Protein AF-A0A9N9BMK1-F1 (afdb_monomer_lite)

Structure (mmCIF, N/CA/C/O backbone):
data_AF-A0A9N9BMK1-F1
#
_entry.id   AF-A0A9N9BMK1-F1
#
loop_
_atom_site.group_PDB
_atom_site.id
_atom_site.type_symbol
_atom_site.label_atom_id
_atom_site.label_alt_id
_atom_site.label_comp_id
_atom_site.label_asym_id
_atom_site.label_entity_id
_atom_site.label_seq_id
_atom_site.pdbx_PDB_ins_code
_atom_site.Cartn_x
_atom_site.Cartn_y
_atom_site.Cartn_z
_atom_site.occupancy
_atom_site.B_iso_or_equiv
_atom_site.auth_seq_id
_atom_site.auth_comp_id
_atom_site.auth_asym_id
_atom_site.auth_atom_id
_atom_site.pdbx_PDB_model_num
ATOM 1 N N . MET A 1 1 ? 2.453 -6.156 -23.578 1.00 57.75 1 MET A N 1
ATOM 2 C CA . MET A 1 1 ? 2.338 -6.708 -22.206 1.00 57.75 1 MET A CA 1
ATOM 3 C C . MET A 1 1 ? 3.150 -5.907 -21.179 1.00 57.75 1 MET A C 1
ATOM 5 O O . MET A 1 1 ? 2.626 -5.620 -20.113 1.00 57.75 1 MET A O 1
ATOM 9 N N . SER A 1 2 ? 4.370 -5.460 -21.503 1.00 74.38 2 SER A N 1
ATOM 10 C CA . SER A 1 2 ? 5.283 -4.775 -20.563 1.00 74.38 2 SER A CA 1
ATOM 11 C C . SER A 1 2 ? 4.808 -3.404 -20.049 1.00 74.38 2 SER A C 1
ATOM 13 O O . SER A 1 2 ? 5.062 -3.063 -18.898 1.00 74.38 2 SER A O 1
ATOM 15 N N . ILE A 1 3 ? 4.065 -2.636 -20.856 1.00 78.00 3 ILE A N 1
ATOM 16 C CA . ILE A 1 3 ? 3.540 -1.312 -20.459 1.00 78.00 3 ILE A CA 1
ATOM 17 C C . ILE A 1 3 ? 2.500 -1.436 -19.335 1.00 78.00 3 ILE A C 1
ATOM 19 O O . ILE A 1 3 ? 2.542 -0.674 -18.375 1.00 78.00 3 ILE A O 1
ATOM 23 N N . PHE A 1 4 ? 1.611 -2.433 -19.400 1.00 83.56 4 PHE A N 1
ATOM 24 C CA . PHE A 1 4 ? 0.612 -2.667 -18.351 1.00 83.56 4 PHE A CA 1
ATOM 25 C C . PHE A 1 4 ? 1.261 -2.988 -17.004 1.00 83.56 4 PHE A C 1
ATOM 27 O O . PHE A 1 4 ? 0.823 -2.472 -15.980 1.00 83.56 4 PHE A O 1
ATOM 34 N N . LEU A 1 5 ? 2.330 -3.790 -17.007 1.00 81.00 5 LEU A N 1
ATOM 35 C CA . LEU A 1 5 ? 3.081 -4.118 -15.794 1.00 81.00 5 LEU A CA 1
ATOM 36 C C . LEU A 1 5 ? 3.7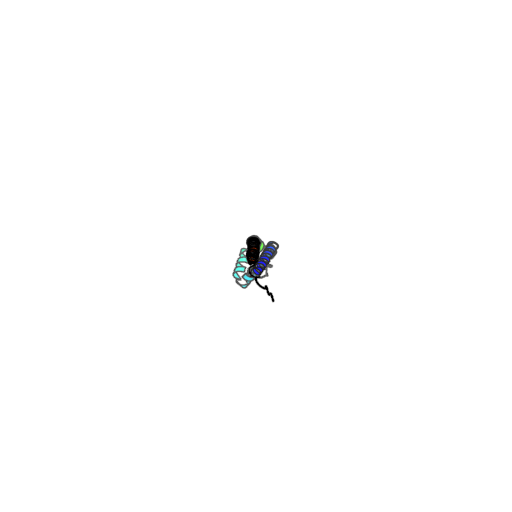76 -2.885 -15.207 1.00 81.00 5 LEU A C 1
ATOM 38 O O . LEU A 1 5 ? 3.725 -2.685 -13.996 1.00 81.00 5 LEU A O 1
ATOM 42 N N . MET A 1 6 ? 4.353 -2.025 -16.053 1.00 77.25 6 MET A N 1
ATOM 43 C CA . MET A 1 6 ? 4.950 -0.762 -15.609 1.00 77.25 6 MET A CA 1
ATOM 44 C C . MET A 1 6 ? 3.916 0.174 -14.983 1.00 77.25 6 MET A C 1
ATOM 46 O O . MET A 1 6 ? 4.125 0.661 -13.874 1.00 77.25 6 MET A O 1
ATOM 50 N N . VAL A 1 7 ? 2.779 0.387 -15.649 1.00 84.50 7 VAL A N 1
ATOM 51 C CA . VAL A 1 7 ? 1.702 1.249 -15.136 1.00 84.50 7 VAL A CA 1
ATOM 52 C C . VAL A 1 7 ? 1.148 0.697 -13.824 1.00 84.50 7 VAL A C 1
ATOM 54 O O . VAL A 1 7 ? 0.994 1.434 -12.853 1.00 84.50 7 VAL A O 1
ATOM 57 N N . PHE A 1 8 ? 0.902 -0.610 -13.760 1.00 86.75 8 PHE A N 1
ATOM 58 C CA . PHE A 1 8 ? 0.437 -1.271 -12.546 1.00 86.75 8 PHE A CA 1
ATOM 59 C C . PHE A 1 8 ? 1.439 -1.133 -11.397 1.00 86.75 8 PHE A C 1
ATOM 61 O O . PHE A 1 8 ? 1.053 -0.773 -10.286 1.00 86.75 8 PHE A O 1
ATOM 68 N N . SER A 1 9 ? 2.728 -1.356 -11.662 1.00 82.38 9 SER A N 1
ATOM 69 C CA . SER A 1 9 ? 3.784 -1.186 -10.663 1.00 82.38 9 SER A CA 1
ATOM 70 C C . SER A 1 9 ? 3.874 0.262 -10.184 1.00 82.38 9 SER A C 1
ATOM 72 O O . SER A 1 9 ? 4.013 0.496 -8.987 1.00 82.38 9 SER A O 1
ATOM 74 N N . PHE A 1 10 ? 3.758 1.236 -11.087 1.00 83.50 10 PHE A N 1
ATOM 75 C CA . PHE A 1 10 ? 3.763 2.653 -10.736 1.00 83.50 10 PHE A CA 1
ATOM 76 C C . PHE A 1 10 ? 2.591 3.009 -9.813 1.00 83.50 10 PHE A C 1
ATOM 78 O O . PHE A 1 10 ? 2.797 3.591 -8.748 1.00 83.50 10 PHE A O 1
ATOM 85 N N . LEU A 1 11 ? 1.374 2.587 -10.168 1.00 88.94 11 LEU A N 1
ATOM 86 C CA . LEU A 1 11 ? 0.181 2.797 -9.343 1.00 88.94 11 LEU A CA 1
ATOM 87 C C . LEU A 1 11 ? 0.320 2.152 -7.958 1.00 88.94 11 LEU A C 1
ATOM 89 O O . LEU A 1 11 ? -0.066 2.754 -6.957 1.00 88.94 11 LEU A O 1
ATOM 93 N N . GLN A 1 12 ? 0.905 0.954 -7.881 1.00 86.06 12 GLN A N 1
ATOM 94 C CA . GLN A 1 12 ? 1.169 0.292 -6.604 1.00 86.06 12 GLN A CA 1
ATOM 95 C C . GLN A 1 12 ? 2.167 1.058 -5.738 1.00 86.06 12 GLN A C 1
ATOM 97 O O . GLN A 1 12 ? 1.943 1.186 -4.535 1.00 86.06 12 GLN A O 1
ATOM 102 N N . THR A 1 13 ? 3.243 1.583 -6.325 1.00 84.12 13 THR A N 1
ATOM 103 C CA . THR A 1 13 ? 4.230 2.388 -5.596 1.00 84.12 13 THR A CA 1
ATOM 104 C C . THR A 1 13 ? 3.606 3.677 -5.072 1.00 84.12 13 THR A C 1
ATOM 106 O O . THR A 1 13 ? 3.765 3.994 -3.895 1.00 84.12 13 THR A O 1
ATOM 109 N N . VAL A 1 14 ? 2.820 4.381 -5.895 1.00 87.06 14 VAL A N 1
ATOM 110 C CA . VAL A 1 14 ? 2.082 5.579 -5.463 1.00 87.06 14 VAL A CA 1
ATOM 111 C C . VAL A 1 14 ? 1.111 5.241 -4.327 1.00 87.06 14 VAL A C 1
ATOM 113 O O . VAL A 1 14 ? 1.096 5.929 -3.308 1.00 87.06 14 VAL A O 1
ATOM 116 N N . GLY A 1 15 ? 0.351 4.150 -4.448 1.00 85.88 15 GLY A N 1
ATOM 117 C CA . GLY A 1 15 ? -0.560 3.690 -3.397 1.00 85.88 15 GLY A CA 1
ATOM 118 C C . GLY A 1 15 ? 0.154 3.343 -2.085 1.00 85.88 15 GLY A C 1
ATOM 119 O O . GLY A 1 15 ? -0.326 3.699 -1.006 1.00 85.88 15 GLY A O 1
ATOM 120 N N . ALA A 1 16 ? 1.322 2.702 -2.159 1.00 84.06 16 ALA A N 1
ATOM 121 C CA . ALA A 1 16 ? 2.150 2.406 -0.992 1.00 84.06 16 ALA A CA 1
ATOM 122 C C . ALA A 1 16 ? 2.682 3.690 -0.334 1.00 84.06 16 ALA A C 1
ATOM 124 O O . ALA A 1 16 ? 2.599 3.827 0.887 1.00 84.06 16 ALA A O 1
ATOM 125 N N . CYS A 1 17 ? 3.142 4.666 -1.125 1.00 85.69 17 CYS A N 1
ATOM 126 C CA . CYS A 1 17 ? 3.553 5.977 -0.617 1.00 85.69 17 CYS A CA 1
ATOM 127 C C . CYS A 1 17 ? 2.406 6.683 0.112 1.00 85.69 17 CYS A C 1
ATOM 129 O O . CYS A 1 17 ? 2.585 7.124 1.244 1.00 85.69 17 CYS A O 1
ATOM 131 N N . VAL A 1 18 ? 1.212 6.740 -0.488 1.00 86.44 18 VAL A N 1
ATOM 132 C CA . VAL A 1 18 ? 0.023 7.337 0.147 1.00 86.44 18 VAL A CA 1
ATOM 133 C C . VAL A 1 18 ? -0.330 6.618 1.452 1.00 86.44 18 VAL A C 1
ATOM 135 O O . VAL A 1 18 ? -0.667 7.268 2.440 1.00 86.44 18 VAL A O 1
ATOM 138 N N . THR A 1 19 ? -0.209 5.290 1.483 1.00 85.44 19 THR A N 1
ATOM 139 C CA . THR A 1 19 ? -0.466 4.471 2.677 1.00 85.44 19 THR A CA 1
ATOM 140 C C . THR A 1 19 ? 0.487 4.810 3.824 1.00 85.44 19 THR A C 1
ATOM 142 O O . THR A 1 19 ? 0.052 4.935 4.967 1.00 85.44 19 THR A O 1
ATOM 145 N N . VAL A 1 20 ? 1.777 4.999 3.532 1.00 84.56 20 VAL A N 1
ATOM 146 C CA . VAL A 1 20 ? 2.780 5.367 4.543 1.00 84.56 20 VAL A CA 1
ATOM 147 C C . VAL A 1 20 ? 2.633 6.828 4.978 1.00 84.56 20 VAL A C 1
ATOM 149 O O . VAL A 1 20 ? 2.703 7.110 6.172 1.00 84.56 20 VAL A O 1
ATOM 152 N N . LEU A 1 21 ? 2.370 7.749 4.044 1.00 86.31 21 LEU A N 1
ATOM 153 C CA . LEU A 1 21 ? 2.154 9.170 4.346 1.00 86.31 21 LEU A CA 1
ATOM 154 C C . LEU A 1 21 ? 0.908 9.392 5.209 1.00 86.31 21 LEU A C 1
ATOM 156 O O . LEU A 1 21 ? 0.931 10.215 6.119 1.00 86.31 21 LEU A O 1
ATOM 160 N N . ASN A 1 22 ? -0.166 8.641 4.955 1.00 87.94 22 ASN A N 1
ATOM 161 C CA . ASN A 1 22 ? -1.407 8.711 5.722 1.00 87.94 22 ASN A CA 1
ATOM 162 C C . ASN A 1 22 ? -1.586 7.489 6.640 1.00 87.94 22 ASN A C 1
ATOM 164 O O . ASN A 1 22 ? -2.668 6.895 6.724 1.00 87.94 22 ASN A O 1
ATOM 168 N N . ASN A 1 23 ? -0.502 7.103 7.323 1.00 85.38 23 ASN A N 1
ATOM 169 C CA . ASN A 1 23 ? -0.432 5.869 8.105 1.00 85.38 23 ASN A CA 1
ATOM 170 C C . ASN A 1 23 ? -1.550 5.745 9.148 1.00 85.38 23 ASN A C 1
ATOM 172 O O . ASN A 1 23 ? -2.193 4.704 9.224 1.00 85.38 23 ASN A O 1
ATOM 176 N N . ARG A 1 24 ? -1.836 6.796 9.923 1.00 86.56 24 ARG A N 1
ATOM 177 C CA . ARG A 1 24 ? -2.848 6.763 10.989 1.00 86.56 24 ARG A CA 1
ATOM 178 C C . ARG A 1 24 ? -4.237 6.472 10.437 1.00 86.56 24 ARG A C 1
ATOM 180 O O . ARG A 1 24 ? -4.957 5.647 10.995 1.00 86.56 24 ARG A O 1
ATOM 187 N N . HIS A 1 25 ? -4.594 7.119 9.330 1.00 89.19 25 HIS A N 1
ATOM 188 C CA . HIS A 1 25 ? -5.887 6.908 8.693 1.00 89.19 25 HIS A CA 1
ATOM 189 C C . HIS A 1 25 ? -5.994 5.497 8.108 1.00 89.19 25 HIS A C 1
ATOM 191 O O . HIS A 1 25 ? -6.998 4.817 8.319 1.00 89.19 25 HIS A O 1
ATOM 197 N N . TRP A 1 26 ? -4.946 5.023 7.427 1.00 90.06 26 TRP A N 1
ATOM 198 C CA . TRP A 1 26 ? -4.919 3.667 6.880 1.00 90.06 26 TRP A CA 1
ATOM 199 C C . TRP A 1 26 ? -4.986 2.590 7.972 1.00 90.06 26 TRP A C 1
ATOM 201 O O . TRP A 1 26 ? -5.744 1.632 7.826 1.00 90.06 26 TRP A O 1
ATOM 211 N N . ILE A 1 27 ? -4.258 2.765 9.080 1.00 91.00 27 ILE A N 1
ATOM 212 C CA . ILE A 1 27 ? -4.276 1.860 10.238 1.00 91.00 27 ILE A CA 1
ATOM 213 C C . ILE A 1 27 ? -5.680 1.807 10.842 1.00 91.00 27 ILE A C 1
ATOM 215 O O . ILE A 1 27 ? -6.241 0.723 10.976 1.00 91.00 27 ILE A O 1
ATOM 219 N N . SER A 1 28 ? -6.273 2.966 11.153 1.00 91.94 28 SER A N 1
ATOM 220 C CA . SER A 1 28 ? -7.618 3.042 11.742 1.00 91.94 28 SER A CA 1
ATOM 221 C C . SER A 1 28 ? -8.671 2.398 10.837 1.00 91.94 28 SER A C 1
ATOM 223 O O . SER A 1 28 ? -9.500 1.612 11.299 1.00 91.94 28 SER A O 1
ATOM 225 N N . LYS A 1 29 ? -8.602 2.661 9.526 1.00 92.50 29 LYS A N 1
ATOM 226 C CA . LYS A 1 29 ? -9.497 2.055 8.537 1.00 92.50 29 LYS A CA 1
ATOM 227 C C . LYS A 1 29 ? -9.305 0.541 8.443 1.00 92.50 29 LYS A C 1
ATOM 229 O O . LYS A 1 29 ? -10.289 -0.193 8.412 1.00 92.50 29 LYS A O 1
ATOM 234 N N . SER A 1 30 ? -8.059 0.071 8.415 1.00 92.12 30 SER A N 1
ATOM 235 C CA . SER A 1 30 ? -7.737 -1.358 8.322 1.00 92.12 30 SER A CA 1
ATOM 236 C C . SER A 1 30 ? -8.190 -2.122 9.563 1.00 92.12 30 SER A C 1
ATOM 238 O O . SER A 1 30 ? -8.793 -3.184 9.431 1.00 92.12 30 SER A O 1
ATOM 240 N N . LEU A 1 31 ? -7.975 -1.563 10.756 1.00 93.12 31 LEU A N 1
ATOM 241 C CA . LEU A 1 31 ? -8.473 -2.127 12.010 1.00 93.12 31 LEU A CA 1
ATOM 242 C C . LEU A 1 31 ? -10.006 -2.156 12.046 1.00 93.12 31 LEU A C 1
ATOM 244 O O . LEU A 1 31 ? -10.572 -3.187 12.387 1.00 93.12 31 LEU A O 1
ATOM 248 N N . SER A 1 32 ? -10.679 -1.093 11.596 1.00 94.56 32 SER A N 1
ATOM 249 C CA . SER A 1 32 ? -12.149 -1.023 11.557 1.00 94.56 32 SER A CA 1
ATOM 250 C C . SER A 1 32 ? -12.764 -2.068 10.622 1.00 94.56 32 SER A C 1
ATOM 252 O O . SER A 1 32 ? -13.770 -2.697 10.950 1.00 94.56 32 SER A O 1
ATOM 254 N N . LEU A 1 33 ? -12.136 -2.290 9.463 1.00 94.81 33 LEU A N 1
ATOM 255 C CA . LEU A 1 33 ? -12.518 -3.332 8.506 1.00 94.81 33 LEU A CA 1
ATOM 256 C C . LEU A 1 33 ? -12.279 -4.739 9.057 1.00 94.81 33 LEU A C 1
ATOM 258 O O . LEU A 1 33 ? -13.111 -5.623 8.864 1.00 94.81 33 LEU A O 1
ATOM 262 N N . SER A 1 34 ? -11.151 -4.958 9.727 1.00 93.38 34 SER A N 1
ATOM 263 C CA . SER A 1 34 ? -10.863 -6.238 10.378 1.00 93.38 34 SER A CA 1
ATOM 264 C C . SER A 1 34 ? -11.846 -6.514 11.512 1.00 93.38 34 SER A C 1
ATOM 266 O O . SER A 1 34 ? -12.366 -7.623 11.596 1.00 93.38 34 SER A O 1
ATOM 268 N N . TRP A 1 35 ? -12.177 -5.495 12.310 1.00 94.38 35 TRP A N 1
ATOM 269 C CA . TRP A 1 35 ? -13.193 -5.575 13.355 1.00 94.38 35 TRP A CA 1
ATOM 270 C C . TRP A 1 35 ? -14.569 -5.918 12.790 1.00 94.38 35 TRP A C 1
ATOM 272 O O . TRP A 1 35 ? -15.215 -6.831 13.287 1.00 94.38 35 TRP A O 1
ATOM 282 N N . GLN A 1 36 ? -14.990 -5.254 11.704 1.00 95.06 36 GLN A N 1
ATOM 283 C CA . GLN A 1 36 ? -16.245 -5.568 11.010 1.00 95.06 36 GLN A CA 1
ATOM 284 C C . GLN A 1 36 ? -16.317 -7.046 10.624 1.00 95.06 36 GLN A C 1
ATOM 286 O O . GLN A 1 36 ? -17.299 -7.725 10.903 1.00 95.06 36 GLN A O 1
ATOM 291 N N . ARG A 1 37 ? -15.259 -7.551 9.983 1.00 94.94 37 ARG A N 1
ATOM 292 C CA . ARG A 1 37 ? -15.215 -8.939 9.513 1.00 94.94 37 ARG A CA 1
ATOM 293 C C . ARG A 1 37 ? -15.204 -9.932 10.665 1.00 94.94 37 ARG A C 1
ATOM 295 O O . ARG A 1 37 ? -15.812 -10.988 10.539 1.00 94.94 37 ARG A O 1
ATOM 302 N N . ALA A 1 38 ? -14.502 -9.614 11.750 1.00 93.62 38 ALA A N 1
ATOM 303 C CA . ALA A 1 38 ? -14.504 -10.430 12.955 1.00 93.62 38 ALA A CA 1
ATOM 304 C C . ALA A 1 38 ? -15.900 -10.448 13.591 1.00 93.62 38 ALA A C 1
ATOM 306 O O . ALA A 1 38 ? -16.416 -11.524 13.856 1.00 93.62 38 ALA A O 1
ATOM 307 N N . TYR A 1 39 ? -16.560 -9.296 13.705 1.00 92.94 39 TYR A N 1
ATOM 308 C CA . TYR A 1 39 ? -17.926 -9.189 14.219 1.00 92.94 39 TYR A CA 1
ATOM 309 C C . TYR A 1 39 ? -18.941 -10.008 13.407 1.00 92.94 39 TYR A C 1
ATOM 311 O O . TYR A 1 39 ? -19.773 -10.702 13.982 1.00 92.94 39 TYR A O 1
ATOM 319 N N . GLU A 1 40 ? -18.849 -9.983 12.075 1.00 93.62 40 GLU A N 1
ATOM 320 C CA . GLU A 1 40 ? -19.751 -10.742 11.196 1.00 93.62 40 GLU A CA 1
ATOM 321 C C . GLU A 1 40 ? -19.485 -12.254 11.194 1.00 93.62 40 GLU A C 1
ATOM 323 O O . GLU A 1 40 ? -20.403 -13.037 10.956 1.00 93.62 40 GLU A O 1
ATOM 328 N N . ARG A 1 41 ? -18.232 -12.681 11.399 1.00 93.88 41 ARG A N 1
ATOM 329 C CA . ARG A 1 41 ? -17.835 -14.095 11.262 1.00 93.88 41 ARG A CA 1
ATOM 330 C C . ARG A 1 41 ? -17.694 -14.836 12.583 1.00 93.88 41 ARG A C 1
ATOM 332 O O . ARG A 1 41 ? -17.857 -16.053 12.606 1.00 93.88 41 ARG A O 1
ATOM 339 N N . SER A 1 42 ? -17.315 -14.147 13.651 1.00 91.12 42 SER A N 1
ATOM 340 C CA . SER A 1 42 ? -16.946 -14.755 14.930 1.00 91.12 42 SER A CA 1
ATOM 341 C C . SER A 1 42 ? -17.154 -13.756 16.066 1.00 91.12 42 SER A C 1
ATOM 343 O O . SER A 1 42 ? -16.235 -13.037 16.457 1.00 91.12 42 SER A O 1
ATOM 345 N N . ALA A 1 43 ? -18.373 -13.727 16.607 1.00 87.25 43 ALA A N 1
ATOM 346 C CA . ALA A 1 43 ? -18.710 -12.890 17.757 1.00 87.25 43 ALA A CA 1
ATOM 347 C C . ALA A 1 43 ? -17.852 -13.227 18.993 1.00 87.25 43 ALA A C 1
ATOM 349 O O . ALA A 1 43 ? -17.426 -12.311 19.691 1.00 87.25 43 ALA A O 1
ATOM 350 N N . ASP A 1 44 ? -17.512 -14.505 19.187 1.00 91.75 44 ASP A N 1
ATOM 351 C CA . ASP A 1 44 ? -16.666 -14.981 20.292 1.00 91.75 44 ASP A CA 1
ATOM 352 C C . ASP A 1 44 ? -15.276 -14.320 20.282 1.00 91.75 44 ASP A C 1
ATOM 354 O O . ASP A 1 44 ? -14.765 -13.901 21.315 1.00 91.75 44 ASP A O 1
ATOM 358 N N . LEU A 1 45 ? -14.688 -14.122 19.094 1.00 92.31 45 LEU A N 1
ATOM 359 C CA . LEU A 1 45 ? -13.401 -13.434 18.956 1.00 92.31 45 LEU A CA 1
ATOM 360 C C . LEU A 1 45 ? -13.501 -11.966 19.396 1.00 92.31 45 LEU A C 1
ATOM 362 O O . LEU A 1 45 ? -12.569 -11.422 19.983 1.00 92.31 45 LEU A O 1
ATOM 366 N N . ILE A 1 46 ? -14.622 -11.304 19.100 1.00 93.38 46 ILE A N 1
ATOM 367 C CA . ILE A 1 46 ? -14.849 -9.923 19.535 1.00 93.38 46 ILE A CA 1
ATOM 368 C C . ILE A 1 46 ? -15.008 -9.856 21.056 1.00 93.38 46 ILE A C 1
ATOM 370 O O . ILE A 1 46 ? -14.505 -8.914 21.665 1.00 93.38 46 ILE A O 1
ATOM 374 N N . GLU A 1 47 ? -15.676 -10.836 21.661 1.00 92.69 47 GLU A N 1
ATOM 375 C CA . GLU A 1 47 ? -15.813 -10.943 23.114 1.00 92.69 47 GLU A CA 1
ATOM 376 C C . GLU A 1 47 ? -14.453 -11.116 23.801 1.00 92.69 47 GLU A C 1
ATOM 378 O O . GLU A 1 47 ? -14.129 -10.342 24.703 1.00 92.69 47 GLU A O 1
ATOM 383 N N . GLU A 1 48 ? -13.619 -12.041 23.318 1.00 92.44 48 GLU A N 1
ATOM 384 C CA . GLU A 1 48 ? -12.261 -12.245 23.836 1.00 92.44 48 GLU A CA 1
ATOM 385 C C . GLU A 1 48 ? -11.409 -10.978 23.726 1.00 92.44 48 GLU A C 1
ATOM 387 O O . GLU A 1 48 ? -10.759 -10.578 24.691 1.00 92.44 48 GLU A O 1
ATOM 392 N N . ILE A 1 49 ? -11.440 -10.300 22.573 1.00 92.12 49 ILE A N 1
ATOM 393 C CA . ILE A 1 49 ? -10.676 -9.064 22.372 1.00 92.12 49 ILE A CA 1
ATOM 394 C C . ILE A 1 49 ? -11.180 -7.956 23.307 1.00 92.12 49 ILE A C 1
ATOM 396 O O . ILE A 1 49 ? -10.378 -7.239 23.904 1.00 92.12 49 ILE A O 1
ATOM 400 N N . GLN A 1 50 ? -12.495 -7.798 23.458 1.00 92.56 50 GLN A N 1
ATOM 401 C CA . GLN A 1 50 ? -13.058 -6.790 24.359 1.00 92.56 50 GLN A CA 1
ATOM 402 C C . GLN A 1 50 ? -12.689 -7.052 25.823 1.00 92.56 50 GLN A C 1
ATOM 404 O O . GLN A 1 50 ? -12.374 -6.110 26.552 1.00 92.56 50 GLN A O 1
ATOM 409 N N . TYR A 1 51 ? -12.664 -8.319 26.237 1.00 91.94 51 TYR A N 1
ATOM 410 C CA . TYR A 1 51 ? -12.243 -8.708 27.577 1.00 91.94 51 TYR A CA 1
ATOM 411 C C . TYR A 1 51 ? -10.743 -8.462 27.803 1.00 91.94 51 TYR A C 1
ATOM 413 O O . TYR A 1 51 ? -10.370 -7.784 28.761 1.00 91.94 51 TYR A O 1
ATOM 421 N N . GLU A 1 52 ? -9.889 -8.926 26.885 1.00 92.38 52 GLU A N 1
ATOM 422 C CA . GLU A 1 52 ? -8.425 -8.793 26.958 1.00 92.38 52 GLU A CA 1
ATOM 423 C C . GLU A 1 52 ? -7.979 -7.326 27.048 1.00 92.38 52 GLU A C 1
ATOM 425 O O . GLU A 1 52 ? -7.111 -6.973 27.845 1.00 92.38 52 GLU A O 1
ATOM 430 N N . PHE A 1 53 ? -8.599 -6.444 26.259 1.00 91.88 53 PHE A N 1
ATOM 431 C CA . PHE A 1 53 ? -8.256 -5.019 26.236 1.00 91.88 53 PHE A CA 1
ATOM 432 C C . PHE A 1 53 ? -9.138 -4.156 27.149 1.00 91.88 53 PHE A C 1
ATOM 434 O O . PHE A 1 53 ? -8.967 -2.936 27.172 1.00 91.88 53 PHE A O 1
ATOM 441 N N . SER A 1 54 ? -10.055 -4.765 27.915 1.00 92.69 54 SER A N 1
ATOM 442 C CA . SER A 1 54 ? -10.974 -4.075 28.836 1.00 92.69 54 SER A CA 1
ATOM 443 C C . SER A 1 54 ? -11.717 -2.897 28.186 1.00 92.69 54 SER A C 1
ATOM 445 O O . SER A 1 54 ? -11.830 -1.806 28.753 1.00 92.69 54 SER A O 1
ATOM 447 N N . CYS A 1 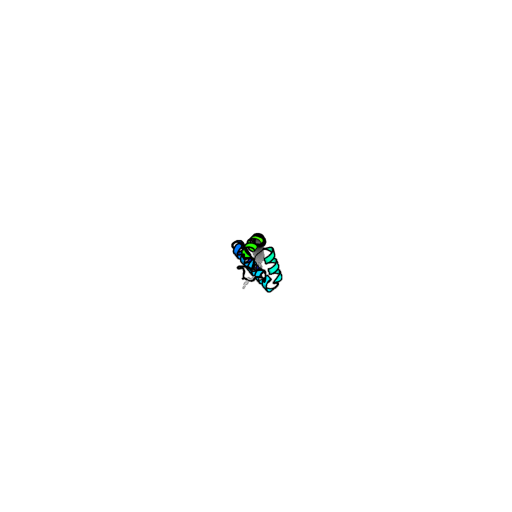55 ? -12.207 -3.110 26.967 1.00 92.12 55 CYS A N 1
ATOM 448 C CA . CYS A 1 55 ? -12.870 -2.110 26.136 1.00 92.12 55 CYS A CA 1
ATOM 449 C C . CYS A 1 55 ? -14.173 -2.677 25.564 1.00 92.12 55 CYS A C 1
ATOM 451 O O . CYS A 1 55 ? -14.374 -3.887 25.546 1.00 92.12 55 CYS A O 1
ATOM 453 N N . LYS A 1 56 ? -15.083 -1.819 25.095 1.00 93.25 56 LYS A N 1
ATOM 454 C CA . LYS A 1 56 ? -16.358 -2.255 24.509 1.00 93.25 56 LYS A CA 1
ATOM 455 C C . LYS A 1 56 ? -16.626 -1.526 23.207 1.00 93.25 56 LYS A C 1
ATOM 457 O O . LYS A 1 56 ? -16.492 -0.307 23.149 1.00 93.25 56 LYS A O 1
ATOM 462 N N . GLY A 1 57 ? -17.034 -2.286 22.192 1.00 91.88 57 GLY A N 1
ATOM 463 C CA . GLY A 1 57 ? -17.281 -1.777 20.844 1.00 91.88 57 GLY A CA 1
ATOM 464 C C . GLY A 1 57 ? -16.050 -1.134 20.190 1.00 91.88 57 GLY A C 1
ATOM 465 O O . GLY A 1 57 ? -14.979 -1.038 20.789 1.00 91.88 57 GLY A O 1
ATOM 466 N N . TYR A 1 58 ? -16.168 -0.744 18.920 1.00 93.81 58 TYR A N 1
ATOM 467 C CA . TYR A 1 58 ? -15.023 -0.235 18.159 1.00 93.81 58 TYR A CA 1
ATOM 468 C C . TYR A 1 58 ? -14.849 1.281 18.288 1.00 93.81 58 TYR A C 1
ATOM 470 O O . TYR A 1 58 ? -13.938 1.707 18.987 1.00 93.81 58 TYR A O 1
ATOM 478 N N . TYR A 1 59 ? -15.703 2.095 17.646 1.00 93.38 59 TYR A N 1
ATOM 479 C CA . TYR A 1 59 ? -15.647 3.566 17.763 1.00 93.38 59 TYR A CA 1
ATOM 480 C C . TYR A 1 59 ? -16.405 4.108 18.979 1.00 93.38 59 TYR A C 1
ATOM 482 O O . TYR A 1 59 ? -16.106 5.188 19.485 1.00 93.38 59 TYR A O 1
ATOM 490 N N . SER A 1 60 ? -17.418 3.375 19.430 1.00 92.19 60 SER A N 1
ATOM 491 C CA . SER A 1 60 ? -18.215 3.674 20.614 1.00 92.19 60 SER A CA 1
ATOM 492 C C . SER A 1 60 ? -18.512 2.377 21.357 1.00 92.19 60 SER A C 1
ATOM 494 O O . SER A 1 60 ? -18.403 1.293 20.787 1.00 92.19 60 SER A O 1
ATOM 496 N N . THR A 1 61 ? -18.968 2.484 22.602 1.00 90.12 61 THR A N 1
ATOM 497 C CA . THR A 1 61 ? -19.343 1.332 23.439 1.00 90.12 61 THR A CA 1
ATOM 498 C C . THR A 1 61 ? -20.529 0.522 22.913 1.00 90.12 61 THR A C 1
ATOM 500 O O . THR A 1 61 ? -20.788 -0.579 23.395 1.00 90.12 61 THR A O 1
ATOM 503 N N . THR A 1 62 ? -21.244 1.037 21.914 1.00 89.62 62 THR A N 1
ATOM 504 C CA . THR A 1 62 ? -22.381 0.371 21.265 1.00 89.62 62 THR A CA 1
ATOM 505 C C . THR A 1 62 ? -22.085 -0.051 19.825 1.00 89.62 62 THR A C 1
ATOM 507 O O . THR A 1 62 ? -22.835 -0.843 19.257 1.00 89.62 62 THR A O 1
ATOM 510 N N . ASP A 1 63 ? -20.994 0.434 19.224 1.00 90.38 63 ASP A N 1
ATOM 511 C CA . ASP A 1 63 ? -20.611 0.111 17.849 1.00 90.38 63 ASP A CA 1
ATOM 512 C C . ASP A 1 63 ? -20.009 -1.294 17.772 1.00 90.38 63 ASP A C 1
ATOM 514 O O . ASP A 1 63 ? -18.873 -1.509 18.201 1.00 90.38 63 ASP A O 1
ATOM 518 N N . ARG A 1 64 ? -20.758 -2.243 17.191 1.00 89.50 64 ARG A N 1
ATOM 519 C CA . ARG A 1 64 ? -20.299 -3.623 16.925 1.00 89.50 64 ARG A CA 1
ATOM 520 C C . ARG A 1 64 ? -19.695 -4.266 18.175 1.00 89.50 64 ARG A C 1
ATOM 522 O O . ARG A 1 64 ? -18.616 -4.862 18.142 1.00 89.50 64 ARG A O 1
ATOM 529 N N . ALA A 1 65 ? -20.382 -4.058 19.295 1.00 88.56 65 ALA A N 1
ATOM 530 C CA . ALA A 1 65 ? -20.010 -4.582 20.596 1.00 88.56 65 ALA A CA 1
ATOM 531 C C . ALA A 1 65 ? -20.478 -6.035 20.752 1.00 88.56 65 ALA A C 1
ATOM 533 O O . ALA A 1 65 ? -21.526 -6.410 20.220 1.00 88.56 65 ALA A O 1
ATOM 534 N N . ALA A 1 66 ? -19.712 -6.839 21.493 1.00 87.06 66 ALA A N 1
ATOM 535 C CA . ALA A 1 66 ? -20.189 -8.140 21.940 1.00 87.06 66 ALA A CA 1
ATOM 536 C C . ALA A 1 66 ? -21.097 -7.941 23.159 1.00 87.06 66 ALA A C 1
ATOM 538 O O . ALA A 1 66 ? -21.131 -6.865 23.771 1.00 87.06 66 ALA A O 1
ATOM 539 N N . ASN A 1 67 ? -21.845 -8.980 23.517 1.00 82.62 67 ASN A N 1
ATOM 540 C CA . ASN A 1 67 ? -22.820 -8.916 24.598 1.00 82.62 67 ASN A CA 1
ATOM 541 C C . ASN A 1 67 ? -22.149 -9.145 25.965 1.00 82.62 67 ASN A C 1
ATOM 543 O O . ASN A 1 67 ? -22.451 -10.094 26.678 1.00 82.62 67 ASN A O 1
ATOM 547 N N . ILE A 1 68 ? -21.204 -8.269 26.307 1.00 79.31 68 ILE A N 1
ATOM 548 C CA . ILE A 1 68 ? -20.437 -8.294 27.558 1.00 79.31 68 ILE A CA 1
ATOM 549 C C . ILE A 1 68 ? -20.940 -7.273 28.579 1.00 79.31 68 ILE A C 1
ATOM 551 O O . ILE A 1 68 ? -21.593 -6.274 28.236 1.00 79.31 68 ILE A O 1
ATOM 555 N N . ALA A 1 69 ? -20.576 -7.526 29.841 1.00 68.12 69 ALA A N 1
ATOM 556 C CA . ALA A 1 69 ? -20.914 -6.711 31.002 1.00 68.12 69 ALA A CA 1
ATOM 557 C C . ALA A 1 69 ? -20.671 -5.209 30.756 1.00 68.12 69 ALA A C 1
ATOM 559 O O . ALA A 1 69 ? -19.658 -4.798 30.189 1.00 68.12 69 ALA A O 1
ATOM 560 N N . GLU A 1 70 ? -21.612 -4.373 31.204 1.00 72.50 70 GLU A N 1
ATOM 561 C CA . GLU A 1 70 ? -21.612 -2.912 31.004 1.00 72.50 70 GLU A CA 1
ATOM 562 C C . GLU A 1 70 ? -20.482 -2.164 31.733 1.00 72.50 70 GLU A C 1
ATOM 564 O O . GLU A 1 70 ? -20.409 -0.939 31.695 1.00 72.50 70 GLU A O 1
ATOM 569 N N . THR A 1 71 ? -19.574 -2.884 32.388 1.00 79.38 71 THR A N 1
ATOM 570 C CA . THR A 1 71 ? -18.474 -2.320 33.170 1.00 79.38 71 THR A CA 1
ATOM 571 C C . THR A 1 71 ? -17.425 -1.593 32.328 1.00 79.38 71 THR A C 1
ATOM 573 O O . THR A 1 71 ? -16.728 -0.729 32.856 1.00 79.38 71 THR A O 1
ATOM 576 N N . PHE A 1 72 ? -17.308 -1.887 31.031 1.00 85.25 72 PHE A N 1
ATOM 577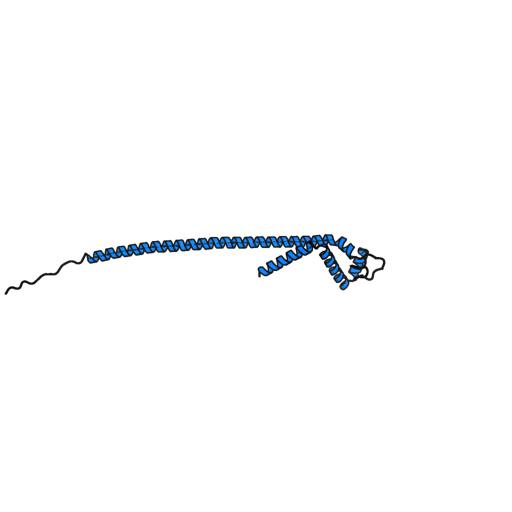 C CA . PHE A 1 72 ? -16.333 -1.227 30.158 1.00 85.25 72 PHE A CA 1
ATOM 578 C C . PHE A 1 72 ? -16.919 0.027 29.502 1.00 85.25 72 PHE A C 1
ATOM 580 O O . PHE A 1 72 ? -17.868 -0.043 28.720 1.00 85.25 72 PHE A O 1
ATOM 587 N N . GLN A 1 73 ? -16.319 1.182 29.800 1.00 85.75 73 GLN A N 1
ATOM 588 C CA . GLN A 1 73 ? -16.795 2.491 29.332 1.00 85.75 73 GLN A CA 1
ATOM 589 C C . GLN A 1 73 ? -15.980 3.075 28.168 1.00 85.75 73 GLN A C 1
ATOM 591 O O . GLN A 1 73 ? -16.367 4.104 27.618 1.00 85.75 73 GLN A O 1
ATOM 596 N N . MET A 1 74 ? -14.865 2.445 27.781 1.00 90.69 74 MET A N 1
ATOM 597 C CA . MET A 1 74 ? -13.974 2.955 26.732 1.00 90.69 74 MET A CA 1
ATOM 598 C C . MET A 1 74 ? -14.085 2.154 25.422 1.00 90.69 74 MET A C 1
ATOM 600 O O . MET A 1 74 ? -14.165 0.923 25.476 1.00 90.69 74 MET A O 1
ATOM 604 N N . PRO A 1 75 ? -14.061 2.830 24.256 1.00 92.50 75 PRO A N 1
ATOM 605 C CA . PRO A 1 75 ? -14.028 2.182 22.946 1.00 92.50 75 PRO A CA 1
ATOM 606 C C . PRO A 1 75 ? -12.670 1.526 22.659 1.00 92.50 75 PRO A C 1
ATOM 608 O O . PRO A 1 75 ? -11.621 1.991 23.116 1.00 92.50 75 PRO A O 1
ATOM 611 N N . CYS A 1 76 ? -12.684 0.436 21.888 1.00 92.50 76 CYS A N 1
ATOM 612 C CA . CYS A 1 76 ? -11.481 -0.338 21.585 1.00 92.50 76 CYS A CA 1
ATOM 613 C C . CYS A 1 76 ? -10.563 0.312 20.537 1.00 92.50 76 CYS A C 1
ATOM 615 O O . CYS A 1 76 ? -9.399 -0.078 20.440 1.00 92.50 76 CYS A O 1
ATOM 617 N N . ASP A 1 77 ? -11.033 1.283 19.748 1.00 94.06 77 ASP A N 1
ATOM 618 C CA . ASP A 1 77 ? -10.251 1.896 18.666 1.00 94.06 77 ASP A CA 1
ATOM 619 C C . ASP A 1 77 ? -8.902 2.454 19.145 1.00 94.06 77 ASP A C 1
ATOM 621 O O . ASP A 1 77 ? -7.855 2.145 18.574 1.00 94.06 77 ASP A O 1
ATOM 625 N N . SER A 1 78 ? -8.913 3.228 20.227 1.00 91.06 78 SER A N 1
ATOM 626 C CA . SER A 1 78 ? -7.731 3.869 20.797 1.00 91.06 78 SER A CA 1
ATOM 627 C C . SER A 1 78 ? -6.709 2.845 21.301 1.00 91.06 78 SER A C 1
ATOM 629 O O . SER A 1 78 ? -5.524 2.947 20.970 1.00 91.06 78 SER A O 1
ATOM 631 N N . MET A 1 79 ? -7.171 1.811 22.011 1.00 91.81 79 MET A N 1
ATOM 632 C CA . MET A 1 79 ? -6.330 0.732 22.541 1.00 91.81 79 MET A CA 1
ATOM 633 C C . MET A 1 79 ? -5.724 -0.114 21.420 1.00 91.81 79 MET A C 1
ATOM 635 O O . MET A 1 79 ? -4.520 -0.381 21.410 1.00 91.81 79 MET A O 1
ATOM 639 N N . LEU A 1 80 ? -6.531 -0.485 20.423 1.00 92.06 80 LEU A N 1
ATOM 640 C CA . LEU A 1 80 ? -6.074 -1.272 19.280 1.00 92.06 80 LEU A CA 1
ATOM 641 C C . LEU A 1 80 ? -5.085 -0.489 18.416 1.00 92.06 80 LEU A C 1
ATOM 643 O O . LEU A 1 80 ? -4.077 -1.047 17.984 1.00 92.06 80 LEU A O 1
ATOM 647 N N . ILE A 1 81 ? -5.319 0.805 18.187 1.00 92.56 81 ILE A N 1
ATOM 648 C CA . ILE A 1 81 ? -4.380 1.662 17.454 1.00 92.56 81 ILE A CA 1
ATOM 649 C C . ILE A 1 81 ? -3.073 1.812 18.234 1.00 92.56 81 ILE A C 1
ATOM 651 O O . ILE A 1 81 ? -2.001 1.735 17.634 1.00 92.56 81 ILE A O 1
ATOM 655 N N . GLN A 1 82 ? -3.125 1.989 19.554 1.00 91.81 82 GLN A N 1
ATOM 656 C CA . GLN A 1 82 ? -1.917 2.097 20.370 1.00 91.81 82 GLN A CA 1
ATOM 657 C C . GLN A 1 82 ? -1.107 0.794 20.358 1.00 91.81 82 GLN A C 1
ATOM 659 O O . GLN A 1 82 ? 0.121 0.832 20.254 1.00 91.81 82 GLN A O 1
ATOM 664 N N . ARG A 1 83 ? -1.783 -0.360 20.418 1.00 91.44 83 ARG A N 1
ATOM 665 C CA . ARG A 1 83 ? -1.138 -1.676 20.465 1.00 91.44 83 ARG A CA 1
ATOM 666 C C . ARG A 1 83 ? -0.626 -2.145 19.104 1.00 91.44 83 ARG A C 1
ATOM 668 O O . ARG A 1 83 ? 0.534 -2.541 18.992 1.00 91.44 83 ARG A O 1
ATOM 675 N N . PHE A 1 84 ? -1.477 -2.114 18.081 1.00 91.12 84 PHE A N 1
ATOM 676 C CA . PHE A 1 84 ? -1.196 -2.674 16.756 1.00 91.12 84 PHE A CA 1
ATOM 677 C C . PHE A 1 84 ? -0.712 -1.635 15.747 1.00 91.12 84 PHE A C 1
ATOM 679 O O . PHE A 1 84 ? -0.096 -2.000 14.746 1.00 91.12 84 PHE A O 1
ATOM 686 N N . GLY A 1 85 ? -0.941 -0.344 15.989 1.00 89.12 85 GLY A N 1
ATOM 687 C CA . GLY A 1 85 ? -0.541 0.724 15.075 1.00 89.12 85 GLY A CA 1
ATOM 688 C C . GLY A 1 85 ? 0.949 0.718 14.726 1.00 89.12 85 GLY A C 1
ATOM 689 O O . GLY A 1 85 ? 1.264 0.742 13.536 1.00 89.12 85 GLY A O 1
ATOM 690 N N . PRO A 1 86 ? 1.880 0.608 15.696 1.00 91.81 86 PRO A N 1
ATOM 691 C CA . PRO A 1 86 ? 3.308 0.519 15.391 1.00 91.81 86 PRO A CA 1
ATOM 692 C C . PRO A 1 86 ? 3.657 -0.698 14.521 1.00 91.81 86 PRO A C 1
ATOM 694 O O . PRO A 1 86 ? 4.422 -0.583 13.567 1.00 91.81 86 PRO A O 1
ATOM 697 N N . GLN A 1 87 ? 3.052 -1.858 14.796 1.00 92.50 87 GLN A N 1
ATOM 698 C CA . GLN A 1 87 ? 3.291 -3.089 14.035 1.00 92.50 87 GLN A CA 1
ATOM 699 C C . GLN A 1 87 ? 2.767 -2.970 12.599 1.00 92.50 87 GLN A C 1
ATOM 701 O O . GLN A 1 87 ? 3.480 -3.279 11.646 1.00 92.50 87 GLN A O 1
ATOM 706 N N . LEU A 1 88 ? 1.548 -2.452 12.430 1.00 89.50 88 LEU A N 1
ATOM 707 C CA . LEU A 1 88 ? 0.950 -2.198 11.120 1.00 89.50 88 LEU A CA 1
ATOM 708 C C . LEU A 1 88 ? 1.735 -1.148 10.328 1.00 89.50 88 LEU A C 1
ATOM 710 O O . LEU A 1 88 ? 1.885 -1.281 9.115 1.00 89.50 88 LEU A O 1
ATOM 714 N N . TYR A 1 89 ? 2.291 -0.142 11.005 1.00 89.25 89 TYR A N 1
ATOM 715 C CA . TYR A 1 89 ? 3.187 0.823 10.381 1.00 89.25 89 TYR A CA 1
ATOM 716 C C . TYR A 1 89 ? 4.473 0.163 9.870 1.00 89.25 89 TYR A C 1
ATOM 718 O O . TYR A 1 89 ? 4.870 0.414 8.733 1.00 89.25 89 TYR A O 1
ATOM 726 N N . HIS A 1 90 ? 5.096 -0.724 10.652 1.00 90.25 90 HIS A N 1
ATOM 727 C CA . HIS A 1 90 ? 6.264 -1.478 10.190 1.00 90.25 90 HIS A CA 1
ATOM 728 C C . HIS A 1 90 ? 5.945 -2.368 8.986 1.00 90.25 90 HIS A C 1
ATOM 730 O O . HIS A 1 90 ? 6.738 -2.420 8.048 1.00 90.25 90 HIS A O 1
ATOM 736 N N . VAL A 1 91 ? 4.774 -3.010 8.964 1.00 89.06 91 VAL A N 1
ATOM 737 C CA . VAL A 1 91 ? 4.317 -3.781 7.797 1.00 89.06 91 VAL A CA 1
ATOM 738 C C . VAL A 1 91 ? 4.152 -2.876 6.574 1.00 89.06 91 VAL A C 1
ATOM 740 O O . VAL A 1 91 ? 4.649 -3.211 5.500 1.00 89.06 91 VAL A O 1
ATOM 743 N N . ALA A 1 92 ? 3.514 -1.713 6.725 1.00 87.44 92 ALA A N 1
ATOM 744 C CA . ALA A 1 92 ? 3.359 -0.748 5.636 1.00 87.44 92 ALA A CA 1
ATOM 745 C C . ALA A 1 92 ? 4.718 -0.241 5.117 1.00 87.44 92 ALA A C 1
ATOM 747 O O . ALA A 1 92 ? 4.928 -0.159 3.906 1.00 87.44 92 ALA A O 1
ATOM 748 N N . LEU A 1 93 ? 5.664 0.032 6.019 1.00 88.56 93 LEU A N 1
ATOM 749 C CA . LEU A 1 93 ? 7.028 0.425 5.671 1.00 88.56 93 LEU A CA 1
ATOM 750 C C . LEU A 1 93 ? 7.757 -0.693 4.913 1.00 88.56 93 LEU A C 1
ATOM 752 O O . LEU A 1 93 ? 8.388 -0.432 3.892 1.00 88.56 93 LEU A O 1
ATOM 756 N N . PHE A 1 94 ? 7.641 -1.940 5.370 1.00 90.75 94 PHE A N 1
ATOM 757 C CA . PHE A 1 94 ? 8.246 -3.089 4.700 1.00 90.75 94 PHE A CA 1
ATOM 758 C C . PHE A 1 94 ? 7.669 -3.293 3.294 1.00 90.75 94 PHE A C 1
ATOM 760 O O . PHE A 1 94 ? 8.416 -3.513 2.341 1.00 90.75 94 PHE A O 1
ATOM 767 N N . MET A 1 95 ? 6.350 -3.145 3.137 1.00 87.00 95 MET A N 1
ATOM 768 C CA . MET A 1 95 ? 5.711 -3.169 1.821 1.00 87.00 95 MET A CA 1
ATOM 769 C C . MET A 1 95 ? 6.251 -2.061 0.914 1.00 87.00 95 MET A C 1
ATOM 771 O O . MET A 1 95 ? 6.549 -2.333 -0.246 1.00 87.00 95 MET A O 1
ATOM 775 N N . LEU A 1 96 ? 6.430 -0.838 1.424 1.00 86.81 96 LEU A N 1
ATOM 776 C CA . LEU A 1 96 ? 7.015 0.258 0.650 1.00 86.81 96 LEU A CA 1
ATOM 777 C C . LEU A 1 96 ? 8.450 -0.062 0.204 1.00 86.81 96 LEU A C 1
ATOM 779 O O . LEU A 1 96 ? 8.769 0.096 -0.974 1.00 86.81 96 LEU A O 1
ATOM 783 N N . LEU A 1 97 ? 9.294 -0.568 1.106 1.00 89.25 97 LEU A N 1
ATOM 784 C CA . LEU A 1 97 ? 10.669 -0.967 0.784 1.00 89.25 97 LEU A CA 1
ATOM 785 C C . LEU A 1 97 ? 10.706 -2.046 -0.304 1.00 89.25 97 LEU A C 1
ATOM 787 O O . LEU A 1 97 ? 11.461 -1.924 -1.267 1.00 89.25 97 LEU A O 1
ATOM 791 N N . ALA A 1 98 ? 9.844 -3.060 -0.207 1.00 88.19 98 ALA A N 1
ATOM 792 C CA . ALA A 1 98 ? 9.734 -4.097 -1.229 1.00 88.19 98 ALA A CA 1
ATOM 793 C C . ALA A 1 98 ? 9.358 -3.518 -2.607 1.00 88.19 98 ALA A C 1
ATOM 795 O O . ALA A 1 98 ? 9.885 -3.956 -3.632 1.00 88.19 98 ALA A O 1
ATOM 796 N N . ARG A 1 99 ? 8.487 -2.498 -2.652 1.00 85.62 99 ARG A N 1
ATOM 797 C CA . ARG A 1 99 ? 8.133 -1.803 -3.903 1.00 85.62 99 ARG A CA 1
ATOM 798 C C . ARG A 1 99 ? 9.274 -0.960 -4.459 1.00 85.62 99 ARG A C 1
ATOM 800 O O . ARG A 1 99 ? 9.446 -0.927 -5.673 1.00 85.62 99 ARG A O 1
ATOM 807 N N . LEU A 1 100 ? 10.082 -0.334 -3.607 1.00 85.50 100 LEU A N 1
ATOM 808 C CA . LEU A 1 100 ? 11.268 0.401 -4.053 1.00 85.50 100 LEU A CA 1
ATOM 809 C C . LEU A 1 100 ? 12.311 -0.533 -4.675 1.00 85.50 100 LEU A C 1
ATOM 811 O O . LEU A 1 100 ? 12.863 -0.207 -5.720 1.00 85.50 100 LEU A O 1
ATOM 815 N N . VAL A 1 101 ? 12.517 -1.719 -4.099 1.00 87.62 101 VAL A N 1
ATOM 816 C CA . VAL A 1 101 ? 13.407 -2.739 -4.681 1.00 87.62 101 VAL A CA 1
ATOM 817 C C . VAL A 1 101 ? 12.891 -3.234 -6.038 1.00 87.62 101 VAL A C 1
ATOM 819 O O . VAL A 1 101 ? 13.667 -3.445 -6.968 1.00 87.62 101 VAL A O 1
ATOM 822 N N . GLN A 1 102 ? 11.573 -3.377 -6.199 1.00 82.50 102 GLN A N 1
ATOM 823 C CA . GLN A 1 102 ? 10.997 -3.671 -7.515 1.00 82.50 102 GLN A CA 1
ATOM 824 C C . GLN A 1 102 ? 11.261 -2.527 -8.503 1.00 82.50 102 GLN A C 1
ATOM 826 O O . GLN A 1 102 ? 11.684 -2.783 -9.626 1.00 82.50 102 GLN A O 1
ATOM 831 N N . ALA A 1 103 ? 11.078 -1.272 -8.085 1.00 80.44 103 ALA A N 1
ATOM 832 C CA . ALA A 1 103 ? 11.342 -0.106 -8.926 1.00 80.44 103 ALA A CA 1
ATOM 833 C C . ALA A 1 103 ? 12.804 -0.043 -9.405 1.00 80.44 103 ALA A C 1
ATOM 835 O O . ALA A 1 103 ? 13.044 0.182 -10.591 1.00 80.44 103 ALA A O 1
ATOM 836 N N . THR A 1 104 ? 13.779 -0.304 -8.528 1.00 83.19 104 THR A N 1
ATOM 837 C CA . THR A 1 104 ? 15.198 -0.332 -8.922 1.00 83.19 104 THR A CA 1
ATOM 838 C C . THR A 1 104 ? 15.502 -1.464 -9.900 1.00 83.19 104 THR A C 1
ATOM 840 O O . THR A 1 104 ? 16.260 -1.257 -10.848 1.00 83.19 104 THR A O 1
ATOM 843 N N . SER A 1 105 ? 14.860 -2.626 -9.741 1.00 84.00 105 SER A N 1
ATOM 844 C CA . SER A 1 105 ? 14.976 -3.737 -10.691 1.00 84.00 105 SER A CA 1
ATOM 845 C C . SER A 1 105 ? 14.509 -3.345 -12.101 1.00 84.00 105 SER A C 1
ATOM 847 O O . SER A 1 105 ? 15.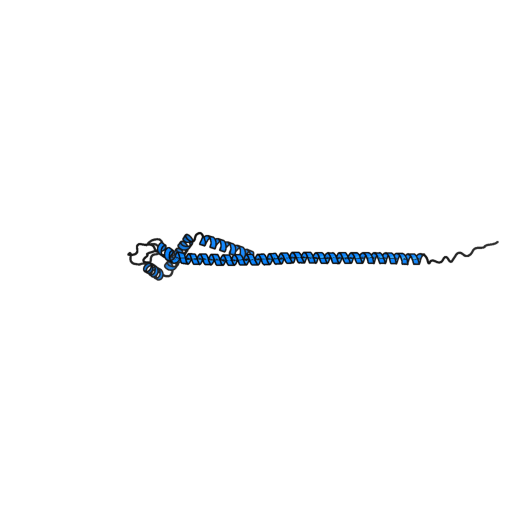213 -3.618 -13.075 1.00 84.00 105 SER A O 1
ATOM 849 N N . TYR A 1 106 ? 13.383 -2.629 -12.223 1.00 81.44 106 TYR A N 1
ATOM 850 C CA . TYR A 1 106 ? 12.908 -2.131 -13.521 1.00 81.44 106 TYR A CA 1
ATOM 851 C C . TYR A 1 106 ? 13.866 -1.114 -14.146 1.00 81.44 106 TYR A C 1
ATOM 853 O O . TYR A 1 106 ? 14.135 -1.188 -15.345 1.00 81.44 106 TYR A O 1
ATOM 861 N N . CYS A 1 107 ? 14.421 -0.196 -13.351 1.00 81.12 107 CYS A N 1
ATOM 862 C CA . CYS A 1 107 ? 15.415 0.759 -13.845 1.00 81.12 107 CYS A CA 1
ATOM 863 C C . CYS A 1 107 ? 16.650 0.044 -14.405 1.00 81.12 107 CYS A C 1
ATOM 865 O O . CYS A 1 107 ? 17.137 0.398 -15.476 1.00 81.12 107 CYS A O 1
ATOM 867 N N . GLN A 1 108 ? 17.125 -0.996 -13.719 1.00 82.25 108 GLN A N 1
ATOM 868 C CA . GLN A 1 108 ? 18.288 -1.761 -14.160 1.00 82.25 108 GLN A CA 1
ATOM 869 C C . GLN A 1 108 ? 18.013 -2.528 -15.465 1.00 82.25 108 GLN A C 1
ATOM 871 O O . GLN A 1 108 ? 18.861 -2.539 -16.357 1.00 82.25 108 GLN A O 1
ATOM 876 N N . GLN A 1 109 ? 16.814 -3.103 -15.620 1.00 81.88 109 GLN A N 1
ATOM 877 C CA . GLN A 1 109 ? 16.394 -3.727 -16.881 1.00 81.88 109 GLN A CA 1
ATOM 878 C C . GLN A 1 109 ? 16.312 -2.713 -18.028 1.00 81.88 109 GLN A C 1
ATOM 880 O O . GLN A 1 109 ? 16.793 -2.995 -19.123 1.00 81.88 109 GLN A O 1
ATOM 885 N N . LEU A 1 110 ? 15.749 -1.526 -17.782 1.00 83.31 110 LEU A N 1
ATOM 886 C CA . LEU A 1 110 ? 15.656 -0.466 -18.790 1.00 83.31 110 LEU A CA 1
ATOM 887 C C . LEU A 1 110 ? 17.037 -0.012 -19.266 1.00 83.31 110 LEU A C 1
ATOM 889 O O . LEU A 1 110 ? 17.255 0.087 -20.471 1.00 83.31 110 LEU A O 1
ATOM 893 N N . ILE A 1 111 ? 17.980 0.199 -18.343 1.00 87.00 111 ILE A N 1
ATOM 894 C CA . ILE A 1 111 ? 19.364 0.548 -18.690 1.00 87.00 111 ILE A CA 1
ATOM 895 C C . ILE A 1 111 ? 19.984 -0.555 -19.553 1.00 87.00 111 ILE A C 1
ATOM 897 O O . ILE A 1 111 ? 20.566 -0.252 -20.587 1.00 87.00 111 ILE A O 1
ATOM 901 N N . GLY A 1 112 ? 19.812 -1.829 -19.182 1.00 87.31 112 GLY A N 1
ATOM 902 C CA . GLY A 1 112 ? 20.329 -2.955 -19.964 1.00 87.31 112 GLY A CA 1
ATOM 903 C C . GLY A 1 112 ? 19.799 -2.984 -21.400 1.00 87.31 112 GLY A C 1
ATOM 904 O O . GLY A 1 112 ? 20.579 -3.150 -22.336 1.00 87.31 112 GLY A O 1
ATOM 905 N N . VAL A 1 113 ? 18.494 -2.763 -21.587 1.00 87.31 113 VAL A N 1
ATOM 906 C CA . VAL A 1 113 ? 17.870 -2.717 -22.921 1.00 87.31 113 VAL A CA 1
ATOM 907 C C . VAL A 1 113 ? 18.376 -1.527 -23.737 1.00 87.31 113 VAL A C 1
ATOM 909 O O . VAL A 1 113 ? 18.691 -1.696 -24.913 1.00 87.31 113 VAL A O 1
ATOM 912 N N . ILE A 1 114 ? 18.494 -0.342 -23.129 1.00 88.56 114 ILE A N 1
ATOM 913 C CA . ILE A 1 114 ? 19.005 0.857 -23.811 1.00 88.56 114 ILE A CA 1
ATOM 914 C C . ILE A 1 114 ? 20.459 0.649 -24.240 1.00 88.56 114 ILE A C 1
ATOM 916 O O . ILE A 1 114 ? 20.799 0.938 -25.384 1.00 88.56 114 ILE A O 1
ATOM 920 N N . THR A 1 115 ? 21.304 0.103 -23.363 1.00 88.56 115 THR A N 1
ATOM 921 C CA . THR A 1 115 ? 22.703 -0.201 -23.686 1.00 88.56 115 THR A CA 1
ATOM 922 C C . THR A 1 115 ? 22.802 -1.203 -24.832 1.00 88.56 115 THR A C 1
ATOM 924 O O . THR A 1 115 ? 23.587 -0.995 -25.752 1.00 88.56 115 THR A O 1
ATOM 927 N N . LEU A 1 116 ? 21.984 -2.261 -24.824 1.00 87.31 116 LEU A N 1
ATOM 928 C CA . LEU A 1 116 ? 21.976 -3.252 -25.901 1.00 87.31 116 LEU A CA 1
ATOM 929 C C . LEU A 1 116 ? 21.534 -2.636 -27.237 1.00 87.31 116 LEU A C 1
ATOM 931 O O . LEU A 1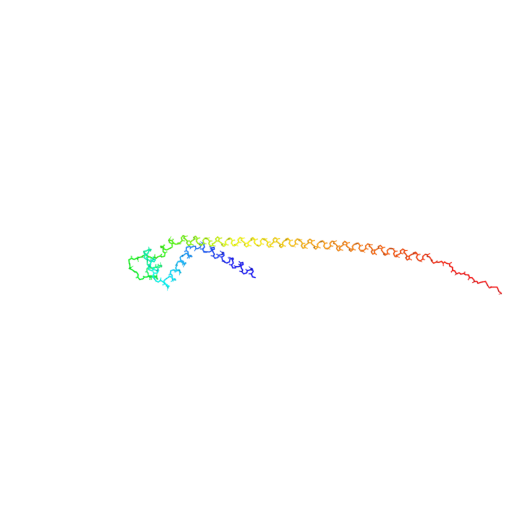 116 ? 22.157 -2.887 -28.264 1.00 87.31 116 LEU A O 1
ATOM 935 N N . ALA A 1 117 ? 20.489 -1.804 -27.219 1.00 87.88 117 ALA A N 1
ATOM 936 C CA . ALA A 1 117 ? 20.008 -1.094 -28.401 1.00 87.88 117 ALA A CA 1
ATOM 937 C C . ALA A 1 117 ? 21.052 -0.102 -28.938 1.00 87.88 117 ALA A C 1
ATOM 939 O O . ALA A 1 117 ? 21.236 0.001 -30.147 1.00 87.88 117 ALA A O 1
ATOM 940 N N . TYR A 1 118 ? 21.765 0.588 -28.046 1.00 91.56 118 TYR A N 1
ATOM 941 C CA . TYR A 1 118 ? 22.849 1.496 -28.409 1.00 91.56 118 TYR A CA 1
ATOM 942 C C . TYR A 1 118 ? 24.019 0.753 -29.063 1.00 91.56 118 TYR A C 1
ATOM 944 O O . TYR A 1 118 ? 24.495 1.182 -30.111 1.00 91.56 118 TYR A O 1
ATOM 952 N N . ILE A 1 119 ? 24.435 -0.387 -28.497 1.00 88.12 119 ILE A N 1
ATOM 953 C CA . ILE A 1 119 ? 25.472 -1.242 -29.094 1.00 88.12 119 ILE A CA 1
ATOM 954 C C . ILE A 1 119 ? 25.029 -1.710 -30.480 1.00 88.12 119 ILE A C 1
ATOM 956 O O . ILE A 1 119 ? 25.784 -1.533 -31.427 1.00 88.12 119 ILE A O 1
ATOM 960 N N . HIS A 1 120 ? 23.802 -2.227 -30.614 1.00 84.75 120 HIS A N 1
ATOM 961 C CA . HIS A 1 120 ? 23.260 -2.668 -31.902 1.00 84.75 120 HIS A CA 1
ATOM 962 C C . HIS A 1 120 ? 23.203 -1.556 -32.948 1.00 84.75 120 HIS A C 1
ATOM 964 O O . HIS A 1 120 ? 23.459 -1.808 -34.119 1.00 84.75 120 HIS A O 1
ATOM 970 N N . HIS A 1 121 ? 22.850 -0.336 -32.547 1.00 84.44 121 HIS A N 1
ATOM 971 C CA . HIS A 1 121 ? 22.826 0.808 -33.451 1.00 84.44 121 HIS A CA 1
ATOM 972 C C . HIS A 1 121 ? 24.235 1.178 -33.934 1.00 84.44 121 HIS A C 1
ATOM 974 O O . HIS A 1 121 ? 24.411 1.505 -35.103 1.00 84.44 121 HIS A O 1
ATOM 980 N N . ILE A 1 122 ? 25.243 1.112 -33.057 1.00 83.62 122 ILE A N 1
ATOM 981 C CA . ILE A 1 122 ? 26.640 1.334 -33.453 1.00 83.62 122 ILE A CA 1
ATOM 982 C C . ILE A 1 122 ? 27.102 0.241 -34.414 1.00 83.62 122 ILE A C 1
ATOM 984 O O . ILE A 1 122 ? 27.581 0.574 -35.491 1.00 83.62 122 ILE A O 1
ATOM 988 N N . THR A 1 123 ? 26.927 -1.037 -34.067 1.00 80.69 123 THR A N 1
ATOM 989 C CA . THR A 1 123 ? 27.371 -2.136 -34.935 1.00 80.69 123 THR A CA 1
ATOM 990 C C . THR A 1 123 ? 26.643 -2.152 -36.271 1.00 80.69 123 THR A C 1
ATOM 992 O O . THR A 1 123 ? 27.288 -2.350 -37.289 1.00 80.69 123 THR A O 1
ATOM 995 N N . ALA A 1 124 ? 25.339 -1.865 -36.308 1.00 78.56 124 ALA A N 1
ATOM 996 C CA . ALA A 1 124 ? 24.607 -1.762 -37.570 1.00 78.56 124 ALA A CA 1
ATOM 997 C C . ALA A 1 124 ? 25.150 -0.639 -38.470 1.00 78.56 124 ALA A C 1
ATOM 999 O O . ALA A 1 124 ? 25.253 -0.821 -39.680 1.00 78.56 124 ALA A O 1
ATOM 1000 N N . ASN A 1 125 ? 25.522 0.506 -37.889 1.00 76.25 125 ASN A N 1
ATOM 1001 C CA . ASN A 1 125 ? 26.118 1.602 -38.649 1.00 76.25 125 ASN A CA 1
ATOM 1002 C C . ASN A 1 125 ? 27.537 1.258 -39.134 1.00 76.25 125 ASN A C 1
ATOM 1004 O O . ASN A 1 125 ? 27.879 1.585 -40.270 1.00 76.25 125 ASN A O 1
ATOM 1008 N N . ASP A 1 126 ? 28.340 0.574 -38.315 1.00 71.00 126 ASP A N 1
ATOM 1009 C CA . ASP A 1 126 ? 29.667 0.094 -38.719 1.00 71.00 126 ASP A CA 1
ATOM 1010 C C . ASP A 1 126 ? 29.571 -0.936 -39.856 1.00 71.00 126 ASP A C 1
ATOM 1012 O O . ASP A 1 126 ? 30.292 -0.809 -40.845 1.00 71.00 126 ASP A O 1
ATOM 1016 N N . ASP A 1 127 ? 28.644 -1.896 -39.778 1.00 70.56 127 ASP A N 1
ATOM 1017 C CA . ASP A 1 127 ? 28.429 -2.900 -40.829 1.00 70.56 127 ASP A CA 1
ATOM 1018 C C . ASP A 1 127 ? 28.036 -2.235 -42.161 1.00 70.56 127 ASP A C 1
ATOM 1020 O O . ASP A 1 127 ? 28.619 -2.542 -43.202 1.00 70.56 127 ASP A O 1
ATOM 1024 N N . THR A 1 128 ? 27.132 -1.244 -42.138 1.00 66.69 128 THR A N 1
ATOM 1025 C CA . THR A 1 128 ? 26.765 -0.492 -43.356 1.00 66.69 128 THR A CA 1
ATOM 1026 C C . THR A 1 128 ? 27.917 0.323 -43.945 1.00 66.69 128 THR A C 1
ATOM 1028 O O . THR A 1 128 ? 28.008 0.467 -45.164 1.00 66.69 128 THR A O 1
ATOM 1031 N N . LEU A 1 129 ? 28.813 0.854 -43.107 1.00 61.28 129 LEU A N 1
ATOM 1032 C CA . LEU A 1 129 ? 29.989 1.587 -43.575 1.00 61.28 129 LEU A CA 1
ATOM 1033 C C . LEU A 1 129 ? 30.998 0.637 -44.232 1.00 61.28 129 LEU A C 1
ATOM 1035 O O . LEU A 1 129 ? 31.584 0.978 -45.261 1.00 61.28 129 LEU A O 1
ATOM 1039 N N . TYR A 1 130 ? 31.179 -0.557 -43.664 1.00 60.09 130 TYR A N 1
ATOM 1040 C CA . TYR A 1 130 ? 32.038 -1.589 -44.235 1.00 60.09 130 TYR A CA 1
ATOM 1041 C C . TYR A 1 130 ? 31.517 -2.070 -45.588 1.00 60.09 130 TYR A C 1
ATOM 1043 O O . TYR A 1 130 ? 32.296 -2.115 -46.540 1.00 60.09 130 TYR A O 1
ATOM 1051 N N . GLU A 1 131 ? 30.219 -2.354 -45.698 1.00 60.88 131 GLU A N 1
ATOM 1052 C CA . GLU A 1 131 ? 29.591 -2.812 -46.943 1.00 60.88 131 GLU A CA 1
ATOM 1053 C C . GLU A 1 131 ? 29.698 -1.748 -48.050 1.00 60.88 131 GLU A C 1
ATOM 1055 O O . GLU A 1 131 ? 30.183 -2.041 -49.143 1.00 60.88 131 GLU A O 1
ATOM 1060 N N . TYR A 1 132 ? 29.414 -0.477 -47.735 1.00 59.84 132 TYR A N 1
ATOM 1061 C CA . TYR A 1 132 ? 29.591 0.640 -48.674 1.00 59.84 132 TYR A CA 1
ATOM 1062 C C . TYR A 1 132 ? 31.055 0.839 -49.103 1.00 59.84 132 TYR A C 1
ATOM 1064 O O . TYR A 1 132 ? 31.335 1.152 -50.260 1.00 59.84 132 TYR A O 1
ATOM 1072 N N . SER A 1 133 ? 32.011 0.654 -48.184 1.00 62.59 133 SER A N 1
ATOM 1073 C CA . SER A 1 133 ? 33.439 0.780 -48.505 1.00 62.59 133 SER A CA 1
ATOM 1074 C C . SER A 1 133 ? 33.929 -0.332 -49.440 1.00 62.59 133 SER A C 1
ATOM 1076 O O . SER A 1 133 ? 34.803 -0.097 -50.277 1.00 62.59 133 SER A O 1
ATOM 1078 N N . TYR A 1 134 ? 33.348 -1.528 -49.320 1.00 60.59 134 TYR A N 1
ATOM 1079 C CA . TYR A 1 134 ? 33.704 -2.690 -50.124 1.00 60.59 134 TYR A CA 1
ATOM 1080 C C . TYR A 1 134 ? 33.148 -2.568 -51.547 1.00 60.59 134 TYR A C 1
ATOM 1082 O O . TYR A 1 134 ? 33.917 -2.709 -52.497 1.00 60.59 134 TYR A O 1
ATOM 1090 N N . ASP A 1 135 ? 31.869 -2.206 -51.698 1.00 61.00 135 ASP A N 1
ATOM 1091 C CA . ASP A 1 135 ? 31.250 -1.971 -53.012 1.00 61.00 135 ASP A CA 1
ATOM 1092 C C . ASP A 1 135 ? 31.936 -0.829 -53.772 1.00 61.00 135 ASP A C 1
ATOM 1094 O O . ASP A 1 135 ? 32.273 -0.979 -54.947 1.00 61.00 135 ASP A O 1
ATOM 1098 N N . PHE A 1 136 ? 32.247 0.281 -53.092 1.00 61.41 136 PHE A N 1
ATOM 1099 C CA . PHE A 1 136 ? 32.962 1.398 -53.714 1.00 61.41 136 PHE A CA 1
ATOM 1100 C C . PHE A 1 136 ? 34.360 0.995 -54.211 1.00 61.41 136 PHE A C 1
ATOM 1102 O O . PHE A 1 136 ? 34.781 1.403 -55.292 1.00 61.41 136 PHE A O 1
ATOM 1109 N N . SER A 1 137 ? 35.084 0.179 -53.437 1.00 64.56 137 SER A N 1
ATOM 1110 C CA . SER A 1 137 ? 36.406 -0.327 -53.825 1.00 64.56 137 SER A CA 1
ATOM 1111 C C . SER A 1 137 ? 36.329 -1.272 -55.033 1.00 64.56 137 SER A C 1
ATOM 1113 O O . SER A 1 137 ? 37.147 -1.175 -55.949 1.00 64.56 137 SER A O 1
ATOM 1115 N N . TYR A 1 138 ? 35.325 -2.153 -55.076 1.00 61.22 138 TYR A N 1
ATOM 1116 C CA . TYR A 1 138 ? 35.119 -3.078 -56.194 1.00 61.22 138 TYR A CA 1
ATOM 1117 C C . TYR A 1 138 ? 34.753 -2.365 -57.496 1.00 61.22 138 TYR A C 1
ATOM 1119 O O . TYR A 1 138 ? 35.300 -2.708 -58.546 1.00 61.22 138 TYR A O 1
ATOM 1127 N N . ASP A 1 139 ? 33.876 -1.361 -57.442 1.00 62.75 139 ASP A N 1
ATOM 1128 C CA . ASP A 1 139 ? 33.507 -0.592 -58.632 1.00 62.75 139 ASP A CA 1
ATOM 1129 C C . ASP A 1 139 ? 34.703 0.185 -59.198 1.00 62.75 139 ASP A C 1
ATOM 1131 O O . ASP A 1 139 ? 34.900 0.199 -60.413 1.00 62.75 139 ASP A O 1
ATOM 1135 N N . TYR A 1 140 ? 35.565 0.737 -58.337 1.00 59.97 140 TYR A N 1
ATOM 1136 C CA . TYR A 1 140 ? 36.776 1.440 -58.774 1.00 59.97 140 TYR A CA 1
ATOM 1137 C C . TYR A 1 140 ? 37.766 0.513 -59.493 1.00 59.97 140 TYR A C 1
ATOM 1139 O O . TYR A 1 140 ? 38.302 0.859 -60.545 1.00 59.97 140 TYR A O 1
ATOM 1147 N N . VAL A 1 141 ? 37.987 -0.689 -58.948 1.00 64.06 141 VAL A N 1
ATOM 1148 C CA . VAL A 1 141 ? 38.854 -1.700 -59.575 1.00 64.06 141 VAL A CA 1
ATOM 1149 C C . VAL A 1 141 ? 38.263 -2.173 -60.908 1.00 64.06 141 VAL A C 1
ATOM 1151 O O . VAL A 1 141 ? 38.995 -2.343 -61.882 1.00 64.06 141 VAL A O 1
ATOM 1154 N N . ARG A 1 142 ? 36.936 -2.327 -60.991 1.00 66.50 142 ARG A N 1
ATOM 1155 C CA . ARG A 1 142 ? 36.257 -2.760 -62.219 1.00 66.50 142 ARG A CA 1
ATOM 1156 C C . ARG A 1 142 ? 36.293 -1.704 -63.324 1.00 66.50 142 ARG A C 1
ATOM 1158 O O . ARG A 1 142 ? 36.384 -2.054 -64.501 1.00 66.50 142 ARG A O 1
ATOM 1165 N N . GLU A 1 143 ? 36.185 -0.423 -62.978 1.00 64.75 143 GLU A N 1
ATOM 1166 C CA . GLU A 1 143 ? 36.294 0.664 -63.956 1.00 64.75 143 GLU A CA 1
ATOM 1167 C C . GLU A 1 143 ? 37.703 0.764 -64.551 1.00 64.75 143 GLU A C 1
ATOM 1169 O O . GLU A 1 143 ? 37.824 0.940 -65.766 1.00 64.75 143 GLU A O 1
ATOM 1174 N N . ASP A 1 144 ? 38.746 0.573 -63.737 1.00 66.88 144 ASP A N 1
ATOM 1175 C CA . ASP A 1 144 ? 40.141 0.602 -64.197 1.00 66.88 144 ASP A CA 1
ATOM 1176 C C . ASP A 1 144 ? 40.452 -0.582 -65.134 1.00 66.88 144 ASP A C 1
ATOM 1178 O O . ASP A 1 144 ? 41.023 -0.400 -66.213 1.00 66.88 144 ASP A O 1
ATOM 1182 N N . GLU A 1 145 ? 39.964 -1.790 -64.816 1.00 68.75 145 GLU A N 1
ATOM 1183 C CA . GLU A 1 145 ? 40.058 -2.946 -65.724 1.00 68.75 145 GLU A CA 1
ATOM 1184 C C . GLU A 1 145 ? 39.304 -2.711 -67.045 1.00 68.75 145 GLU A C 1
ATOM 1186 O O . GLU A 1 145 ? 39.840 -2.953 -68.130 1.00 68.75 145 GLU A O 1
ATOM 1191 N N . ALA A 1 146 ? 38.084 -2.168 -66.990 1.00 69.44 146 ALA A N 1
ATOM 1192 C CA . ALA A 1 146 ? 37.293 -1.882 -68.188 1.00 69.44 146 ALA A CA 1
ATOM 1193 C C . ALA A 1 146 ? 37.888 -0.754 -69.054 1.00 69.44 146 ALA A C 1
ATOM 1195 O O . ALA A 1 146 ? 37.631 -0.678 -70.265 1.00 69.44 146 ALA A O 1
ATOM 1196 N N . GLU A 1 147 ? 38.644 0.17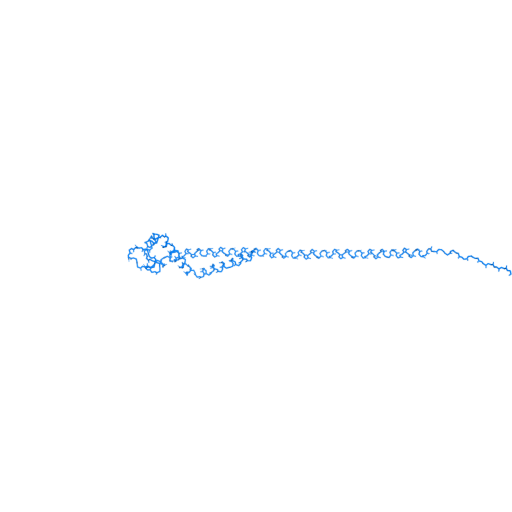0 -68.460 1.00 71.56 147 GLU A N 1
ATOM 1197 C CA . GLU A 1 147 ? 39.399 1.181 -69.198 1.00 71.56 147 GLU A CA 1
ATOM 1198 C C . GLU A 1 147 ? 40.672 0.590 -69.817 1.00 71.56 147 GLU A C 1
ATOM 1200 O O . GLU A 1 147 ? 40.969 0.865 -70.988 1.00 71.56 147 GLU A O 1
ATOM 1205 N N . PHE A 1 148 ? 41.386 -0.262 -69.081 1.00 71.81 148 PHE A N 1
ATOM 1206 C CA . PHE A 1 148 ? 42.559 -0.973 -69.579 1.00 71.81 148 PHE A CA 1
ATOM 1207 C C . PHE A 1 148 ? 42.222 -1.844 -70.798 1.00 71.81 148 PHE A C 1
ATOM 1209 O O . PHE A 1 148 ? 42.876 -1.721 -71.839 1.00 71.81 148 PHE A O 1
ATOM 1216 N N . ASP A 1 149 ? 41.144 -2.627 -70.731 1.00 75.31 149 ASP A N 1
ATOM 1217 C CA . ASP A 1 149 ? 40.683 -3.473 -71.838 1.00 75.31 149 ASP A CA 1
ATOM 1218 C C . ASP A 1 149 ? 40.269 -2.658 -73.069 1.00 75.31 149 ASP A C 1
ATOM 1220 O O . ASP A 1 149 ? 40.606 -3.005 -74.209 1.00 75.31 149 ASP A O 1
ATOM 1224 N N . ARG A 1 150 ? 39.594 -1.517 -72.873 1.00 73.50 150 ARG A N 1
ATOM 1225 C CA . ARG A 1 150 ? 39.255 -0.606 -73.980 1.00 73.50 150 ARG A CA 1
ATOM 1226 C C . ARG A 1 150 ? 40.498 -0.048 -74.660 1.00 73.50 150 ARG A C 1
ATOM 1228 O O . ARG A 1 150 ? 40.542 0.016 -75.892 1.00 73.50 150 ARG A O 1
ATOM 1235 N N . ARG A 1 151 ? 41.517 0.339 -73.888 1.00 71.25 151 ARG A N 1
ATOM 1236 C CA . ARG A 1 151 ? 42.792 0.814 -74.442 1.00 71.25 151 ARG A CA 1
ATOM 1237 C C . ARG A 1 151 ? 43.509 -0.304 -75.195 1.00 71.25 151 ARG A C 1
ATOM 1239 O O . ARG A 1 151 ? 43.938 -0.072 -76.323 1.00 71.25 151 ARG A O 1
ATOM 1246 N N . ALA A 1 152 ? 43.592 -1.506 -74.628 1.00 69.31 152 ALA A N 1
ATOM 1247 C CA . ALA A 1 152 ? 44.209 -2.659 -75.281 1.00 69.31 152 ALA A CA 1
ATOM 1248 C C . ALA A 1 152 ? 43.533 -2.986 -76.627 1.00 69.31 152 ALA A C 1
ATOM 1250 O O . ALA A 1 152 ? 44.213 -3.125 -77.646 1.00 69.31 152 ALA A O 1
ATOM 1251 N N . SER A 1 153 ? 42.197 -2.997 -76.664 1.00 70.75 153 SER A N 1
ATOM 1252 C CA . SER A 1 153 ? 41.417 -3.219 -77.888 1.00 70.75 153 SER A CA 1
ATOM 1253 C C . SER A 1 153 ? 41.650 -2.135 -78.952 1.00 70.75 153 SER A C 1
ATOM 1255 O O . SER A 1 153 ? 41.828 -2.441 -80.136 1.00 70.75 153 SER A O 1
ATOM 1257 N N . TYR A 1 154 ? 41.756 -0.863 -78.549 1.00 69.75 154 TYR A N 1
ATOM 1258 C CA . TYR A 1 154 ? 42.088 0.233 -79.466 1.00 69.75 154 TYR A CA 1
ATOM 1259 C C . TYR A 1 154 ? 43.465 0.051 -80.129 1.00 69.75 154 TYR A C 1
ATOM 1261 O O . TYR A 1 154 ? 43.606 0.272 -81.335 1.00 69.75 154 TYR A O 1
ATOM 1269 N N . TYR A 1 155 ? 44.480 -0.392 -79.379 1.00 66.62 155 TYR A N 1
ATOM 1270 C CA . TYR A 1 155 ? 45.812 -0.641 -79.940 1.00 66.62 155 TYR A CA 1
ATOM 1271 C C . TYR A 1 155 ? 45.833 -1.826 -80.909 1.00 66.62 155 TYR A C 1
ATOM 1273 O O . TYR A 1 155 ? 46.462 -1.719 -81.962 1.00 66.62 155 TYR A O 1
ATOM 1281 N N . LEU A 1 156 ? 45.109 -2.906 -80.602 1.00 67.19 156 LEU A N 1
ATOM 1282 C CA . LEU A 1 156 ? 44.986 -4.072 -81.484 1.00 67.19 156 LEU A CA 1
ATOM 1283 C C . LEU A 1 156 ? 44.285 -3.709 -82.801 1.00 67.19 156 LEU A C 1
ATOM 1285 O O . LEU A 1 156 ? 44.808 -3.984 -83.879 1.00 67.19 156 LEU A O 1
ATOM 1289 N N . THR A 1 157 ? 43.173 -2.973 -82.724 1.00 65.56 157 THR A N 1
ATOM 1290 C CA . THR A 1 157 ? 42.417 -2.520 -83.906 1.00 65.56 157 THR A CA 1
ATOM 1291 C C . THR A 1 157 ? 43.247 -1.570 -84.783 1.00 65.56 157 THR A C 1
ATOM 1293 O O . THR A 1 157 ? 43.177 -1.596 -86.013 1.00 65.56 157 THR A O 1
ATOM 1296 N N . ARG A 1 158 ? 44.083 -0.723 -84.167 1.00 61.03 158 ARG A N 1
ATOM 1297 C CA . ARG A 1 158 ? 44.992 0.173 -84.896 1.00 61.03 158 ARG A CA 1
ATOM 1298 C C . ARG A 1 158 ? 46.113 -0.588 -85.609 1.00 61.03 158 ARG A C 1
ATOM 1300 O O . ARG A 1 158 ? 46.538 -0.158 -86.678 1.00 61.03 158 ARG A O 1
ATOM 1307 N N . GLN A 1 159 ? 46.595 -1.689 -85.038 1.00 58.25 159 GLN A N 1
ATOM 1308 C CA . GLN A 1 159 ? 47.634 -2.518 -85.650 1.00 58.25 159 GLN A CA 1
ATOM 1309 C C . GLN A 1 159 ? 47.120 -3.254 -86.897 1.00 58.25 159 GLN A C 1
ATOM 1311 O O . GLN A 1 159 ? 47.840 -3.321 -87.891 1.00 58.25 159 GLN A O 1
ATOM 1316 N N . GLU A 1 160 ? 45.865 -3.714 -86.885 1.00 59.22 160 GLU A N 1
ATOM 1317 C CA . GLU A 1 160 ? 45.219 -4.341 -88.049 1.00 59.22 160 GLU A CA 1
ATOM 1318 C C . GLU A 1 160 ? 44.977 -3.361 -89.211 1.00 59.22 160 GLU A C 1
ATOM 1320 O O . GLU A 1 160 ? 45.085 -3.741 -90.374 1.00 59.22 160 GLU A O 1
ATOM 1325 N N . MET A 1 161 ? 44.719 -2.076 -88.938 1.00 56.81 161 MET A N 1
ATOM 1326 C CA . MET A 1 161 ? 44.565 -1.067 -90.000 1.00 56.81 161 MET A CA 1
ATOM 1327 C C . MET A 1 161 ? 45.886 -0.662 -90.675 1.00 56.81 161 MET A C 1
ATOM 1329 O O . MET A 1 161 ? 45.867 -0.125 -91.782 1.00 56.81 161 MET A O 1
ATOM 1333 N N . ILE A 1 162 ? 47.034 -0.900 -90.034 1.00 57.03 162 ILE A N 1
ATOM 1334 C CA . ILE A 1 162 ? 48.358 -0.522 -90.561 1.00 57.03 162 ILE A CA 1
ATOM 1335 C C . ILE A 1 162 ? 48.957 -1.634 -91.449 1.00 57.03 162 ILE A C 1
ATOM 1337 O O . ILE A 1 162 ? 49.910 -1.386 -92.185 1.00 57.03 162 ILE A O 1
ATOM 1341 N N . SER A 1 163 ? 48.384 -2.841 -91.456 1.00 55.72 163 SER A N 1
ATOM 1342 C CA . SER A 1 163 ? 48.913 -4.007 -92.177 1.00 55.72 163 SER A CA 1
ATOM 1343 C C . SER A 1 163 ? 48.227 -4.320 -93.517 1.00 55.72 163 SER A C 1
ATOM 1345 O O . SER A 1 163 ? 48.367 -5.437 -94.010 1.00 55.72 163 SER A O 1
ATOM 1347 N N . ILE A 1 164 ? 47.538 -3.362 -94.157 1.00 48.28 164 ILE A N 1
ATOM 1348 C CA . ILE A 1 164 ? 47.005 -3.548 -95.523 1.00 48.28 164 ILE A CA 1
ATOM 1349 C C . ILE A 1 164 ? 48.128 -3.299 -96.556 1.00 48.28 164 ILE A C 1
ATOM 1351 O O . ILE A 1 164 ? 48.555 -2.151 -96.709 1.00 48.28 164 ILE A O 1
ATOM 1355 N N . PRO A 1 165 ? 48.616 -4.314 -97.299 1.00 46.66 165 PRO A N 1
ATOM 1356 C CA . PRO A 1 165 ? 49.659 -4.129 -98.304 1.00 46.66 165 PRO A CA 1
ATOM 1357 C C . PRO A 1 165 ? 49.077 -3.533 -99.591 1.00 46.66 165 PRO A C 1
ATOM 1359 O O . PRO A 1 165 ? 48.075 -4.008 -100.125 1.00 46.66 165 PRO A O 1
ATOM 1362 N N . SER A 1 166 ? 49.740 -2.510 -100.128 1.00 48.28 166 SER A N 1
ATOM 1363 C CA . SER A 1 166 ? 49.450 -1.926 -101.438 1.00 48.28 166 SER A CA 1
ATOM 1364 C C . SER A 1 166 ? 50.034 -2.786 -102.569 1.00 48.28 166 SER A C 1
ATOM 1366 O O . SER A 1 166 ? 51.083 -2.461 -103.124 1.00 48.28 166 SER A O 1
ATOM 1368 N N . GLU A 1 167 ? 49.353 -3.867 -102.941 1.00 51.28 167 GLU A N 1
ATOM 1369 C CA . GLU A 1 167 ? 49.552 -4.533 -104.232 1.00 51.28 167 GLU A CA 1
ATOM 1370 C C . GLU A 1 167 ? 48.268 -4.441 -105.061 1.00 51.28 167 GLU A C 1
ATOM 1372 O O . GLU A 1 167 ? 47.242 -4.987 -104.675 1.00 51.28 167 GLU A O 1
ATOM 1377 N N . MET A 1 168 ? 48.355 -3.722 -106.190 1.00 49.53 168 MET A N 1
ATOM 1378 C CA . MET A 1 168 ? 47.604 -3.865 -107.456 1.00 49.53 168 MET A CA 1
ATOM 1379 C C . MET A 1 168 ? 47.316 -2.498 -108.096 1.00 49.53 168 MET A C 1
ATOM 1381 O O . MET A 1 168 ? 46.275 -1.884 -107.869 1.00 49.53 168 MET A O 1
ATOM 1385 N N . ARG A 1 169 ? 48.207 -2.052 -108.995 1.00 40.88 169 ARG A N 1
ATOM 1386 C CA . ARG A 1 169 ? 47.791 -1.288 -110.187 1.00 40.88 169 ARG A CA 1
ATOM 1387 C C . ARG A 1 169 ? 48.814 -1.399 -111.320 1.00 40.88 169 ARG A C 1
ATOM 1389 O O . ARG A 1 169 ? 49.570 -0.480 -111.614 1.00 40.88 169 ARG A O 1
ATOM 1396 N N . THR A 1 170 ? 48.837 -2.565 -111.953 1.00 47.81 170 THR A N 1
ATOM 1397 C CA . THR A 1 170 ? 49.438 -2.808 -113.270 1.00 47.81 170 THR A CA 1
ATOM 1398 C C . THR A 1 170 ? 48.410 -2.574 -114.382 1.00 47.81 170 THR A C 1
ATOM 1400 O O . THR A 1 170 ? 47.249 -2.945 -114.243 1.00 47.81 170 THR A O 1
ATOM 1403 N N . GLY A 1 171 ? 48.876 -2.054 -115.525 1.00 41.25 171 GLY A N 1
ATOM 1404 C CA . GLY A 1 171 ? 48.372 -2.453 -116.848 1.00 41.25 171 GLY A CA 1
ATOM 1405 C C . GLY A 1 171 ? 47.612 -1.399 -117.661 1.00 41.25 171 GLY A C 1
ATOM 1406 O O . GLY A 1 171 ? 46.524 -0.984 -117.284 1.00 41.25 171 GLY A O 1
ATOM 1407 N N . GLY A 1 172 ? 48.148 -1.047 -118.841 1.00 38.25 172 GLY A N 1
ATOM 1408 C CA . GLY A 1 172 ? 47.369 -0.372 -119.888 1.00 38.25 172 GLY A CA 1
ATOM 1409 C C . GLY A 1 172 ? 48.159 0.419 -120.935 1.00 38.25 172 GLY A C 1
ATOM 1410 O O . GLY A 1 172 ? 47.925 1.609 -121.094 1.00 38.25 172 GLY A O 1
ATOM 1411 N N . ARG A 1 173 ? 49.092 -0.218 -121.656 1.00 39.78 173 ARG A N 1
ATOM 1412 C CA . ARG A 1 173 ? 49.746 0.331 -122.860 1.00 39.78 173 ARG A CA 1
ATOM 1413 C C . ARG A 1 173 ? 48.917 -0.101 -124.078 1.00 39.78 173 ARG A C 1
ATOM 1415 O O . ARG A 1 173 ? 48.801 -1.301 -124.300 1.00 39.78 173 ARG A O 1
ATOM 1422 N N . ILE A 1 174 ? 48.358 0.834 -124.850 1.00 47.41 174 ILE A N 1
ATOM 1423 C CA . ILE A 1 174 ? 47.761 0.553 -126.168 1.00 47.41 174 ILE A CA 1
ATOM 1424 C C . ILE A 1 174 ? 48.426 1.476 -127.192 1.00 47.41 174 ILE A C 1
ATOM 1426 O O . ILE A 1 174 ? 48.336 2.695 -127.095 1.00 47.41 174 ILE A O 1
ATOM 1430 N N . THR A 1 175 ? 49.124 0.860 -128.142 1.00 43.97 175 THR A N 1
ATOM 1431 C CA . THR A 1 175 ? 49.586 1.435 -129.409 1.00 43.97 175 THR A CA 1
ATOM 1432 C C . THR A 1 175 ? 48.752 0.823 -130.525 1.00 43.97 175 THR A C 1
ATOM 1434 O O . THR A 1 175 ? 48.773 -0.401 -130.663 1.00 43.97 175 THR A O 1
ATOM 1437 N N . LEU A 1 176 ? 48.070 1.665 -131.300 1.00 43.97 176 LEU A N 1
ATOM 1438 C CA . LEU A 1 176 ? 47.866 1.559 -132.749 1.00 43.97 176 LEU A CA 1
ATOM 1439 C C . LEU A 1 176 ? 47.434 2.933 -133.269 1.00 43.97 176 LEU A C 1
ATOM 1441 O O . LEU A 1 176 ? 46.518 3.518 -132.651 1.00 43.97 176 LEU A O 1
#

Radius of gyration: 48.49 Å; chains: 1; bounding box: 73×24×166 Å

Secondary structure (DSSP, 8-state):
-HHHHHHHHHHHHHHHHHHHHTHHHHHHHHHHHHHHHHHHH-HHHHHHHHHHTT--SSSSTTTT--S--TT--S-HHHHHHHHHHHHHHHHHHHHHHHHHHHHHHHHHHHHHHHHHHHHHHHHHHHHHHHHHHHHHHHHHHHHHHHHHHHHHHHHHHHHHHH--------------

Sequence (176 aa):
MSIFLMVFSFLQTVGACVTVLNNRHWISKSLSLSWQRAYERSADLIEEIQYEFSCKGYYSTTDRAANIAETFQMPCDSMLIQRFGPQLYHVALFMLLARLVQATSYCQQLIGVITLAYIHHITANDDTLYEYSYDFSYDYVREDEAEFDRRASYYLTRQEMISIPSEMRTGGRITL

Foldseek 3Di:
DVVVVVVVLVVQLVVLVVCLVPVLVNQLVVVVVVLVVCLVPPLPVQVVLCVVQVAFAAPANPHSGRPDDPRHGHHCSVVCCVVCSVVSSVVSVVSNVVSVVVVVVVVVVVVVVVVVVVVVVVVVVVVVVVVVVVVVVVVVVVVVVVVVVVVVVVVVVVVVVVPDDDDDDDDDDDDD

pLDDT: mean 79.59, std 14.5, range [38.25, 95.06]

Organism: NCBI:txid144539